Protein AF-A0AAE1DP97-F1 (afdb_monomer)

Structure (mmCIF, N/CA/C/O backbone):
data_AF-A0AAE1DP97-F1
#
_entry.id   AF-A0AAE1DP97-F1
#
loop_
_atom_site.group_PDB
_atom_site.id
_atom_site.type_symbol
_atom_site.label_atom_id
_atom_site.label_alt_id
_atom_site.label_comp_id
_atom_site.label_asym_id
_atom_site.label_entity_id
_atom_site.label_seq_id
_atom_site.pdbx_PDB_ins_code
_atom_site.Cartn_x
_atom_site.Cartn_y
_atom_site.Cartn_z
_atom_site.occupancy
_atom_site.B_iso_or_equiv
_atom_site.auth_seq_id
_atom_site.auth_comp_id
_atom_site.auth_asym_id
_atom_site.auth_atom_id
_atom_site.pdbx_PDB_model_num
ATOM 1 N N . MET A 1 1 ? 69.552 -9.886 -44.666 1.00 44.00 1 MET A N 1
ATOM 2 C CA . MET A 1 1 ? 68.843 -8.675 -44.195 1.00 44.00 1 MET A CA 1
ATOM 3 C C . MET A 1 1 ? 67.667 -9.126 -43.344 1.00 44.00 1 MET A C 1
ATOM 5 O O . MET A 1 1 ? 66.842 -9.866 -43.856 1.00 44.00 1 MET A O 1
ATOM 9 N N . MET A 1 2 ? 67.629 -8.766 -42.058 1.00 44.69 2 MET A N 1
ATOM 10 C CA . MET A 1 2 ? 66.514 -9.074 -41.150 1.00 44.69 2 MET A CA 1
ATOM 11 C C . MET A 1 2 ? 65.610 -7.836 -41.071 1.00 44.69 2 MET A C 1
ATOM 13 O O . MET A 1 2 ? 66.087 -6.776 -40.675 1.00 44.69 2 MET A O 1
ATOM 17 N N . ALA A 1 3 ? 64.343 -7.944 -41.472 1.00 56.00 3 ALA A N 1
ATOM 18 C CA . ALA A 1 3 ? 63.371 -6.858 -41.349 1.00 56.00 3 ALA A CA 1
ATOM 19 C C . ALA A 1 3 ? 62.626 -6.986 -40.012 1.00 56.00 3 ALA A C 1
ATOM 21 O O . ALA A 1 3 ? 61.993 -8.008 -39.751 1.00 56.00 3 ALA A O 1
ATOM 22 N N . SER A 1 4 ? 62.708 -5.967 -39.156 1.00 59.72 4 SER A N 1
ATOM 23 C CA . SER A 1 4 ? 61.934 -5.894 -37.917 1.00 59.72 4 SER A CA 1
ATOM 24 C C . SER A 1 4 ? 60.528 -5.370 -38.211 1.00 59.72 4 SER A C 1
ATOM 26 O O . SER A 1 4 ? 60.352 -4.294 -38.783 1.00 59.72 4 SER A O 1
ATOM 28 N N . VAL A 1 5 ? 59.503 -6.131 -37.821 1.00 65.75 5 VAL A N 1
ATOM 29 C CA . VAL A 1 5 ? 58.117 -5.662 -37.895 1.00 65.75 5 VAL A CA 1
ATOM 30 C C . VAL A 1 5 ? 57.848 -4.783 -36.670 1.00 65.75 5 VAL A C 1
ATOM 32 O O . VAL A 1 5 ? 57.799 -5.251 -35.535 1.00 65.75 5 VAL A O 1
ATOM 35 N N . ALA A 1 6 ? 57.748 -3.473 -36.879 1.00 67.00 6 ALA A N 1
ATOM 36 C CA . ALA A 1 6 ? 57.345 -2.548 -35.828 1.00 67.00 6 ALA A CA 1
ATOM 37 C C . ALA A 1 6 ? 55.823 -2.650 -35.644 1.00 67.00 6 ALA A C 1
ATOM 39 O O . ALA A 1 6 ? 55.051 -2.190 -36.489 1.00 67.00 6 ALA A O 1
ATOM 40 N N . ALA A 1 7 ? 55.385 -3.280 -34.553 1.00 67.31 7 ALA A N 1
ATOM 41 C CA . ALA A 1 7 ? 53.973 -3.346 -34.197 1.00 67.31 7 ALA A CA 1
ATOM 42 C C . ALA A 1 7 ? 53.469 -1.943 -33.814 1.00 67.31 7 ALA A C 1
ATOM 44 O O . ALA A 1 7 ? 53.977 -1.317 -32.884 1.00 67.31 7 ALA A O 1
ATOM 45 N N . ARG A 1 8 ? 52.473 -1.428 -34.545 1.00 70.31 8 ARG A N 1
ATOM 46 C CA . ARG A 1 8 ? 51.811 -0.159 -34.215 1.00 70.31 8 ARG A CA 1
ATOM 47 C C . ARG A 1 8 ? 50.754 -0.422 -33.145 1.00 70.31 8 ARG A C 1
ATOM 49 O O . ARG A 1 8 ? 49.743 -1.057 -33.425 1.00 70.31 8 ARG A O 1
ATOM 56 N N . THR A 1 9 ? 50.976 0.078 -31.935 1.00 67.44 9 THR A N 1
ATOM 57 C CA . THR A 1 9 ? 49.978 0.040 -30.858 1.00 67.44 9 THR A CA 1
ATOM 58 C C . THR A 1 9 ? 48.840 1.004 -31.183 1.00 67.44 9 THR A C 1
ATOM 60 O O . THR A 1 9 ? 49.020 2.221 -31.155 1.00 67.44 9 THR A O 1
ATOM 63 N N . THR A 1 10 ? 47.653 0.480 -31.487 1.00 73.19 10 THR A N 1
ATOM 64 C CA . THR A 1 10 ? 46.434 1.287 -31.602 1.00 73.19 10 THR A CA 1
ATOM 65 C C . THR A 1 10 ? 45.930 1.614 -30.201 1.00 73.19 10 THR A C 1
ATOM 67 O O . THR A 1 10 ? 45.466 0.726 -29.484 1.00 73.19 10 THR A O 1
ATOM 70 N N . GLN A 1 11 ? 46.027 2.876 -29.785 1.00 75.31 11 GLN A N 1
ATOM 71 C CA . GLN A 1 11 ? 45.388 3.318 -28.547 1.00 75.31 11 GLN A CA 1
ATOM 72 C C . GLN A 1 11 ? 43.868 3.281 -28.729 1.00 75.31 11 GLN A C 1
ATOM 74 O O . GLN A 1 11 ? 43.318 3.950 -29.602 1.00 75.31 11 GLN A O 1
ATOM 79 N N . ALA A 1 12 ? 43.187 2.483 -27.909 1.00 79.56 12 ALA A N 1
ATOM 80 C CA . ALA A 1 12 ? 41.734 2.431 -27.891 1.00 79.56 12 ALA A CA 1
ATOM 81 C C . ALA A 1 12 ? 41.182 3.708 -27.234 1.00 79.56 12 ALA A C 1
ATOM 83 O O . ALA A 1 12 ? 41.272 3.884 -26.018 1.00 79.56 12 ALA A O 1
ATOM 84 N N . ILE A 1 13 ? 40.612 4.607 -28.039 1.00 83.44 13 ILE A N 1
ATOM 85 C CA . ILE A 1 13 ? 39.898 5.791 -27.550 1.00 83.44 13 ILE A CA 1
ATOM 86 C C . ILE A 1 13 ? 38.477 5.364 -27.179 1.00 83.44 13 ILE A C 1
ATOM 88 O O . ILE A 1 13 ? 37.781 4.737 -27.978 1.00 83.44 13 ILE A O 1
ATOM 92 N N . ARG A 1 14 ? 38.033 5.700 -25.964 1.00 85.06 14 ARG A N 1
ATOM 93 C CA . ARG A 1 14 ? 36.655 5.417 -25.546 1.00 85.06 14 ARG A CA 1
ATOM 94 C C . ARG A 1 14 ? 35.691 6.343 -26.295 1.00 85.06 14 ARG A C 1
ATOM 96 O O . ARG A 1 14 ? 35.943 7.549 -26.333 1.00 85.06 14 ARG A O 1
ATOM 103 N N . PRO A 1 15 ? 34.588 5.821 -26.854 1.00 89.12 15 PRO A N 1
ATOM 104 C CA . PRO A 1 15 ? 33.590 6.657 -27.506 1.00 89.12 15 PRO A CA 1
ATOM 105 C C . PRO A 1 15 ? 32.932 7.603 -26.491 1.00 89.12 15 PRO A C 1
ATOM 107 O O . PRO A 1 15 ? 32.634 7.214 -25.360 1.00 89.12 15 PRO A O 1
ATOM 110 N N . HIS A 1 16 ? 32.709 8.853 -26.899 1.00 91.88 16 HIS A N 1
ATOM 111 C CA . HIS A 1 16 ? 32.048 9.861 -26.072 1.00 91.88 16 HIS A CA 1
ATOM 112 C C . HIS A 1 16 ? 30.559 9.532 -25.899 1.00 91.88 16 HIS A C 1
ATOM 114 O O . HIS A 1 16 ? 29.840 9.361 -26.884 1.00 91.88 16 HIS A O 1
ATOM 120 N N . VAL A 1 17 ? 30.083 9.503 -24.652 1.00 90.06 17 VAL A N 1
ATOM 121 C CA . VAL A 1 17 ? 28.658 9.334 -24.339 1.00 90.06 17 VAL A CA 1
ATOM 122 C C . VAL A 1 17 ? 27.992 10.715 -24.320 1.00 90.06 17 VAL A C 1
ATOM 124 O O . VAL A 1 17 ? 28.330 11.532 -23.462 1.00 90.06 17 VAL A O 1
ATOM 127 N N . PRO A 1 18 ? 27.071 11.024 -25.252 1.00 91.56 18 PRO A N 1
ATOM 128 C CA . PRO A 1 18 ? 26.416 12.325 -25.286 1.00 91.56 18 PRO A CA 1
ATOM 129 C C . PRO A 1 18 ? 25.495 12.528 -24.078 1.00 91.56 18 PRO A C 1
ATOM 131 O O . PRO A 1 18 ? 24.820 11.606 -23.622 1.00 91.56 18 PRO A O 1
ATOM 134 N N . LEU A 1 19 ? 25.434 13.768 -23.590 1.00 93.25 19 LEU A N 1
ATOM 135 C CA . LEU A 1 19 ? 24.513 14.163 -22.525 1.00 93.25 19 LEU A CA 1
ATOM 136 C C . LEU A 1 19 ? 23.074 14.249 -23.052 1.00 93.25 19 LEU A C 1
ATOM 138 O O . LEU A 1 19 ? 22.827 14.747 -24.154 1.00 93.25 19 LEU A O 1
ATOM 142 N N . ILE A 1 20 ? 22.116 13.811 -22.233 1.00 89.25 20 ILE A N 1
ATOM 143 C CA . ILE A 1 20 ? 20.683 13.960 -22.510 1.00 89.25 20 ILE A CA 1
ATOM 144 C C . ILE A 1 20 ? 20.310 15.446 -22.423 1.00 89.25 20 ILE A C 1
ATOM 146 O O . ILE A 1 20 ? 20.684 16.134 -21.472 1.00 89.25 20 ILE A O 1
ATOM 150 N N . LYS A 1 21 ? 19.551 15.942 -23.407 1.00 90.19 21 LYS A N 1
ATOM 151 C CA . LYS A 1 21 ? 19.028 17.316 -23.437 1.00 90.19 21 LYS A CA 1
ATOM 152 C C . LYS A 1 21 ? 17.553 17.318 -23.041 1.00 90.19 21 LYS A C 1
ATOM 154 O O . LYS A 1 21 ? 16.781 16.513 -23.554 1.00 90.19 21 LYS A O 1
ATOM 159 N N . PHE A 1 22 ? 17.160 18.242 -22.168 1.00 87.31 22 PHE A N 1
ATOM 160 C CA . PHE A 1 22 ? 15.760 18.449 -21.790 1.00 87.31 22 PHE A CA 1
ATOM 161 C C . PHE A 1 22 ? 15.146 19.616 -22.578 1.00 87.31 22 PHE A C 1
ATOM 163 O O . PHE A 1 22 ? 15.845 20.602 -22.824 1.00 87.31 22 PHE A O 1
ATOM 170 N N . PRO A 1 23 ? 13.853 19.544 -22.952 1.00 85.69 23 PRO A N 1
ATOM 171 C CA . PRO A 1 23 ? 13.149 20.670 -23.557 1.00 85.69 23 PRO A CA 1
ATOM 172 C C . PRO A 1 23 ? 13.135 21.911 -22.645 1.00 85.69 23 PRO A C 1
ATOM 174 O O . PRO A 1 23 ? 13.129 21.774 -21.416 1.00 85.69 23 PRO A O 1
ATOM 177 N N . PRO A 1 24 ? 13.101 23.129 -23.216 1.00 84.00 24 PRO A N 1
ATOM 178 C CA . PRO A 1 24 ? 13.005 24.353 -22.431 1.00 84.00 24 PRO A CA 1
ATOM 179 C C . PRO A 1 24 ? 11.691 24.381 -21.641 1.0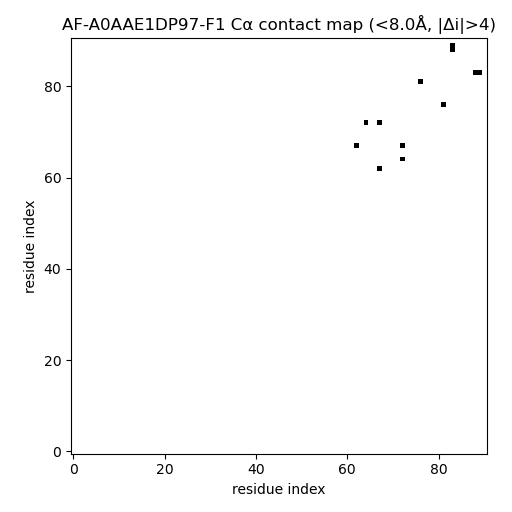0 84.00 24 PRO A C 1
ATOM 181 O O . PRO A 1 24 ? 10.607 24.257 -22.206 1.00 84.00 24 PRO A O 1
ATOM 184 N N . ARG A 1 25 ? 11.787 24.597 -20.323 1.00 76.62 25 ARG A N 1
ATOM 185 C CA . ARG A 1 25 ? 10.633 24.636 -19.400 1.00 76.62 25 ARG A CA 1
ATOM 186 C C . ARG A 1 25 ? 9.649 25.779 -19.676 1.00 76.62 25 ARG A C 1
ATOM 188 O O . ARG A 1 25 ? 8.526 25.729 -19.195 1.00 76.62 25 ARG A O 1
ATOM 195 N N . ASN A 1 26 ? 10.071 26.772 -20.459 1.00 74.69 26 ASN A N 1
ATOM 196 C CA . ASN A 1 26 ? 9.287 27.958 -20.803 1.00 74.69 26 ASN A CA 1
ATOM 197 C C . ASN A 1 26 ? 8.762 27.925 -22.246 1.00 74.69 26 ASN A C 1
ATOM 199 O O . ASN A 1 26 ? 8.294 28.949 -22.741 1.00 74.69 26 ASN A O 1
ATOM 203 N N . ALA A 1 27 ? 8.858 26.789 -22.948 1.00 64.94 27 ALA A N 1
ATOM 204 C CA . ALA A 1 27 ? 8.157 26.646 -24.216 1.00 64.94 27 ALA A CA 1
ATOM 205 C C . ALA A 1 27 ? 6.652 26.642 -23.936 1.00 64.94 27 ALA A C 1
ATOM 207 O O . ALA A 1 27 ? 6.082 25.635 -23.520 1.00 64.94 27 ALA A O 1
ATOM 208 N N . VAL A 1 28 ? 6.019 27.795 -24.156 1.00 64.88 28 VAL A N 1
ATOM 209 C CA . VAL A 1 28 ? 4.573 27.881 -24.338 1.00 64.88 28 VAL A CA 1
ATOM 210 C C . VAL A 1 28 ? 4.217 26.874 -25.436 1.00 64.88 28 VAL A C 1
ATOM 212 O O . VAL A 1 28 ? 4.802 26.954 -26.521 1.00 64.88 28 VAL A O 1
ATOM 215 N N . PRO A 1 29 ? 3.328 25.899 -25.184 1.00 62.59 29 PRO A N 1
ATOM 216 C CA . PRO A 1 29 ? 2.935 24.963 -26.218 1.00 62.59 29 PRO A CA 1
ATOM 217 C C . PRO A 1 29 ? 2.216 25.753 -27.311 1.00 62.59 29 PRO A C 1
ATOM 219 O O . PRO A 1 29 ? 1.112 26.260 -27.110 1.00 62.59 29 PRO A O 1
ATOM 222 N N . ALA A 1 30 ? 2.851 25.880 -28.474 1.00 59.72 30 ALA A N 1
ATOM 223 C CA . ALA A 1 30 ? 2.137 26.241 -29.683 1.00 59.72 30 ALA A CA 1
ATOM 224 C C . ALA A 1 30 ? 1.139 25.104 -29.947 1.00 59.72 30 ALA A C 1
ATOM 226 O O . ALA A 1 30 ? 1.531 23.983 -30.268 1.00 59.72 30 ALA A O 1
ATOM 227 N N . ASN A 1 31 ? -0.135 25.388 -29.678 1.00 59.50 31 ASN A N 1
ATOM 228 C CA . ASN A 1 31 ? -1.271 24.487 -29.839 1.00 59.50 31 ASN A CA 1
ATOM 229 C C . ASN A 1 31 ? -1.195 23.673 -31.138 1.00 59.50 31 ASN A C 1
ATOM 231 O O . ASN A 1 31 ? -1.060 24.245 -32.218 1.00 59.50 31 ASN A O 1
ATOM 235 N N . LEU A 1 32 ? -1.407 22.358 -31.032 1.00 55.66 32 LEU A N 1
ATOM 236 C CA . LEU A 1 32 ? -1.863 21.544 -32.155 1.00 55.66 32 LEU A CA 1
ATOM 237 C C . LEU A 1 32 ? -2.912 20.522 -31.682 1.00 55.66 32 LEU A C 1
ATOM 239 O O . LEU A 1 32 ? -2.620 19.395 -31.303 1.00 55.66 32 LEU A O 1
ATOM 243 N N . ASN A 1 33 ? -4.146 21.018 -31.638 1.00 54.69 33 ASN A N 1
ATOM 244 C CA . ASN A 1 33 ? -5.423 20.384 -31.963 1.00 54.69 33 ASN A CA 1
ATOM 245 C C . ASN A 1 33 ? -5.539 18.845 -31.867 1.00 54.69 33 ASN A C 1
ATOM 247 O O . ASN A 1 33 ? -5.061 18.113 -32.731 1.00 54.69 33 ASN A O 1
ATOM 251 N N . SER A 1 34 ? -6.396 18.366 -30.959 1.00 51.75 34 SER A N 1
ATOM 252 C CA . SER A 1 34 ? -7.367 17.298 -31.276 1.00 51.75 34 SER A CA 1
ATOM 253 C C . SER A 1 34 ? -8.587 17.358 -30.328 1.00 51.75 34 SER A C 1
ATOM 255 O O . SER A 1 34 ? -8.404 17.561 -29.129 1.00 51.75 34 SER A O 1
ATOM 257 N N . PRO A 1 35 ? -9.834 17.238 -30.837 1.00 59.75 35 PRO A N 1
ATOM 258 C CA . PRO A 1 35 ? -11.058 17.348 -30.041 1.00 59.75 35 PRO A CA 1
ATOM 259 C C . PRO A 1 35 ? -11.624 15.972 -29.630 1.00 59.75 35 PRO A C 1
ATOM 261 O O . PRO A 1 35 ? -11.308 14.965 -30.260 1.00 59.75 35 PRO A O 1
ATOM 264 N N . LYS A 1 36 ? -12.574 16.001 -28.677 1.00 47.34 36 LYS A N 1
ATOM 265 C CA . LYS A 1 36 ? -13.476 14.938 -28.151 1.00 47.34 36 LYS A CA 1
ATOM 266 C C . LYS A 1 36 ? -13.056 14.404 -26.770 1.00 47.34 36 LYS A C 1
ATOM 268 O O . LYS A 1 36 ? -11.930 13.981 -26.594 1.00 47.34 36 LYS A O 1
ATOM 273 N N . GLY A 1 37 ? -13.913 14.358 -25.753 1.00 42.38 37 GLY A N 1
ATOM 274 C CA . GLY A 1 37 ? -15.347 14.610 -25.701 1.00 42.38 37 GLY A CA 1
ATOM 275 C C . GLY A 1 37 ? -15.784 14.961 -24.280 1.00 42.38 37 GLY A C 1
ATOM 276 O O . GLY A 1 37 ? -15.224 14.502 -23.288 1.00 42.38 37 GLY A O 1
ATOM 277 N N . THR A 1 38 ? -16.786 15.823 -24.224 1.00 52.91 38 THR A N 1
ATOM 278 C CA . THR A 1 38 ? -17.589 16.160 -23.056 1.00 52.91 38 THR A CA 1
ATOM 279 C C . THR A 1 38 ? -18.343 14.931 -22.557 1.00 52.91 38 THR A C 1
ATOM 281 O O . THR A 1 38 ? -19.167 14.390 -23.290 1.00 52.91 38 THR A O 1
ATOM 284 N N . THR A 1 39 ? -18.147 14.555 -21.295 1.00 45.47 39 THR A N 1
ATOM 285 C CA . THR A 1 39 ? -19.202 13.874 -20.533 1.00 45.47 39 THR A CA 1
ATOM 286 C C . THR A 1 39 ? -19.170 14.406 -19.109 1.00 45.47 39 THR A C 1
ATOM 288 O O . THR A 1 39 ? -18.321 14.042 -18.301 1.00 45.47 39 THR A O 1
ATOM 291 N N . SER A 1 40 ? -20.062 15.354 -18.842 1.00 50.72 40 SER A N 1
ATOM 292 C CA . SER A 1 40 ? -20.392 15.847 -17.513 1.00 50.72 40 SER A CA 1
ATOM 293 C C . SER A 1 40 ? -21.312 14.841 -16.823 1.00 50.72 40 SER A C 1
ATOM 295 O O . SER A 1 40 ? -22.441 14.644 -17.270 1.00 50.72 40 SER A O 1
ATOM 297 N N . HIS A 1 41 ? -20.867 14.258 -15.714 1.00 46.66 41 HIS A N 1
ATOM 298 C CA . HIS A 1 41 ? -21.756 13.656 -14.723 1.00 46.66 41 HIS A CA 1
ATOM 299 C C . HIS A 1 41 ? -21.466 14.303 -13.364 1.00 46.66 41 HIS A C 1
ATOM 301 O O . HIS A 1 41 ? -20.314 14.265 -12.925 1.00 46.66 41 HIS A O 1
ATOM 307 N N . PRO A 1 42 ? -22.459 14.918 -12.696 1.00 57.72 42 PRO A N 1
ATOM 308 C CA . PRO A 1 42 ? -22.303 15.363 -11.323 1.00 57.72 42 PRO A CA 1
ATOM 309 C C . PRO A 1 42 ? -22.546 14.158 -10.408 1.00 57.72 42 PRO A C 1
ATOM 311 O O . PRO A 1 42 ? -23.622 13.565 -10.432 1.00 57.72 42 PRO A O 1
ATOM 314 N N . ALA A 1 43 ? -21.553 13.786 -9.606 1.00 44.22 43 ALA A N 1
ATOM 315 C CA . ALA A 1 43 ? -21.734 12.863 -8.489 1.00 44.22 43 ALA A CA 1
ATOM 316 C C . ALA A 1 43 ? -21.289 13.573 -7.199 1.00 44.22 43 ALA A C 1
ATOM 318 O O . ALA A 1 43 ? -20.295 14.304 -7.229 1.00 44.22 43 ALA A O 1
ATOM 319 N N . PRO A 1 44 ? -22.042 13.436 -6.094 1.00 45.50 44 PRO A N 1
ATOM 320 C CA . PRO A 1 44 ? -21.846 14.234 -4.892 1.00 45.50 44 PRO A CA 1
ATOM 321 C C . PRO A 1 44 ? -20.528 13.864 -4.204 1.00 45.50 44 PRO A C 1
ATOM 323 O O . PRO A 1 44 ? -20.307 12.723 -3.805 1.00 45.50 44 PRO A O 1
ATOM 326 N N . ASN A 1 45 ? -19.654 14.858 -4.063 1.00 41.31 45 ASN A N 1
ATOM 327 C CA . ASN A 1 45 ? -18.404 14.761 -3.322 1.00 41.31 45 ASN A CA 1
ATOM 328 C C . ASN A 1 45 ? -18.684 14.679 -1.813 1.00 41.31 45 ASN A C 1
ATOM 330 O O . ASN A 1 45 ? -18.887 15.703 -1.163 1.00 41.31 45 ASN A O 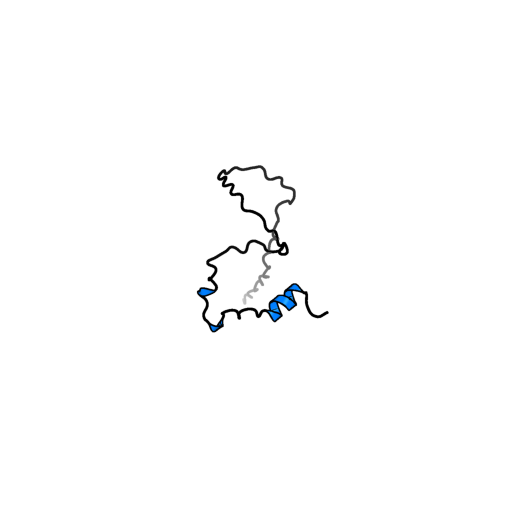1
ATOM 334 N N . THR A 1 46 ? -18.612 13.484 -1.230 1.00 47.06 46 THR A N 1
ATOM 335 C CA . THR A 1 46 ? -18.211 13.324 0.176 1.00 47.06 46 THR A CA 1
ATOM 336 C C . THR A 1 46 ? -16.690 13.227 0.221 1.00 47.06 46 THR A C 1
ATOM 338 O O . THR A 1 46 ? -16.101 12.160 0.052 1.00 47.06 46 THR A O 1
ATOM 341 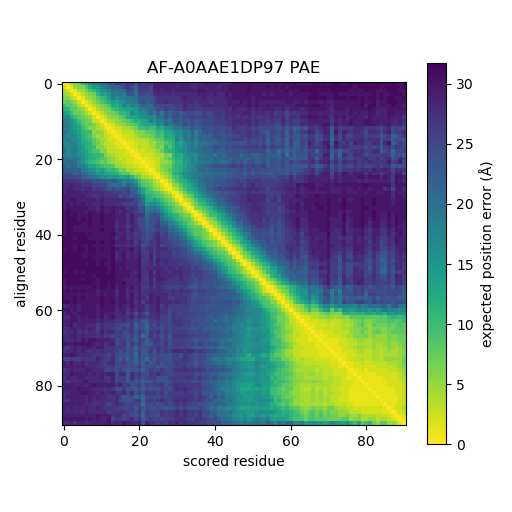N N . THR A 1 47 ? -16.045 14.383 0.365 1.00 48.31 47 THR A N 1
ATOM 342 C CA . THR A 1 47 ? -14.588 14.532 0.373 1.00 48.31 47 THR A CA 1
ATOM 343 C C . THR A 1 47 ? -14.014 14.122 1.731 1.00 48.31 47 THR A C 1
ATOM 345 O O . THR A 1 47 ? -13.887 14.953 2.626 1.00 48.31 47 THR A O 1
ATOM 348 N N . HIS A 1 48 ? -13.591 12.866 1.877 1.00 47.72 48 HIS A N 1
ATOM 349 C CA . HIS A 1 48 ? -12.508 12.542 2.807 1.00 47.72 48 HIS A CA 1
ATOM 350 C C . HIS A 1 48 ? -11.192 12.661 2.038 1.00 47.72 48 HIS A C 1
ATOM 352 O O . HIS A 1 48 ? -10.920 11.909 1.102 1.00 47.72 48 HIS A O 1
ATOM 358 N N . GLN A 1 49 ? -10.419 13.692 2.376 1.00 46.91 49 GLN A N 1
ATOM 359 C CA . GLN A 1 49 ? -9.146 14.020 1.743 1.00 46.91 49 GLN A CA 1
ATOM 360 C C . GLN A 1 49 ? -8.123 12.910 2.029 1.00 46.91 49 GLN A C 1
ATOM 362 O O . GLN A 1 49 ? -7.525 12.866 3.099 1.00 46.91 49 GLN A O 1
ATOM 367 N N . ALA A 1 50 ? -7.915 12.012 1.068 1.00 54.91 50 ALA A N 1
ATOM 368 C CA . ALA A 1 50 ? -6.722 11.173 1.028 1.00 54.91 50 ALA A CA 1
ATOM 369 C C . ALA A 1 50 ? -5.532 12.018 0.522 1.00 54.91 50 ALA A C 1
ATOM 371 O O . ALA A 1 50 ? -5.723 12.861 -0.362 1.00 54.91 50 ALA A O 1
ATOM 372 N N . PRO A 1 51 ? -4.308 11.833 1.052 1.00 47.16 51 PRO A N 1
ATOM 373 C CA . PRO A 1 51 ? -3.173 12.679 0.708 1.00 47.16 51 PRO A CA 1
ATOM 374 C C . PRO A 1 51 ? -2.846 12.603 -0.788 1.00 47.16 51 PRO A C 1
ATOM 376 O O . PRO A 1 51 ? -2.683 11.533 -1.380 1.00 47.16 51 PRO A O 1
ATOM 379 N N . VAL A 1 52 ? -2.737 13.786 -1.388 1.00 54.66 52 VAL A N 1
ATOM 380 C CA . VAL A 1 52 ? -2.421 14.047 -2.795 1.00 54.66 52 VAL A CA 1
ATOM 381 C C . VAL A 1 52 ? -0.963 13.704 -3.120 1.00 54.66 52 VAL A C 1
ATOM 383 O O . VAL A 1 52 ? -0.122 14.570 -3.328 1.00 54.66 52 VAL A O 1
ATOM 386 N N . SER A 1 53 ? -0.638 12.417 -3.181 1.00 57.84 53 SER A N 1
ATOM 387 C CA . SER A 1 53 ? 0.550 11.943 -3.896 1.00 57.84 53 SER A CA 1
ATOM 388 C C . SER A 1 53 ? 0.342 10.516 -4.382 1.00 57.84 53 SER A C 1
ATOM 390 O O . SER A 1 53 ? 0.907 9.551 -3.876 1.00 57.84 53 SER A O 1
ATOM 392 N N . SER A 1 54 ? -0.493 10.367 -5.402 1.00 53.97 54 SER A N 1
ATOM 393 C CA . SER A 1 54 ? -0.405 9.200 -6.267 1.00 53.97 54 SER A CA 1
ATOM 394 C C . SER A 1 54 ? -0.494 9.679 -7.705 1.00 53.97 54 SER A C 1
ATOM 396 O O . SER A 1 54 ? -1.518 10.163 -8.178 1.00 53.97 54 SER A O 1
ATOM 398 N N . LYS A 1 55 ? 0.631 9.575 -8.418 1.00 61.66 55 LYS A N 1
ATOM 399 C CA . LYS A 1 55 ? 0.595 9.518 -9.881 1.00 61.66 55 LYS A CA 1
ATOM 400 C C . LYS A 1 55 ? -0.438 8.446 -10.251 1.00 61.66 55 LYS A C 1
ATOM 402 O O . LYS A 1 55 ? -0.459 7.420 -9.566 1.00 61.66 55 LYS A O 1
ATOM 407 N N . PRO A 1 56 ? -1.264 8.632 -11.293 1.00 55.72 56 PRO A N 1
ATOM 408 C CA . PRO A 1 56 ? -2.139 7.568 -11.751 1.00 55.72 56 PRO A CA 1
ATOM 409 C C . PRO A 1 56 ? -1.241 6.406 -12.172 1.00 55.72 56 PRO A C 1
ATOM 411 O O . PRO A 1 56 ? -0.597 6.445 -13.220 1.00 55.72 56 PRO A O 1
ATOM 414 N N . VAL A 1 57 ? -1.120 5.395 -11.310 1.00 63.56 57 VAL A N 1
ATOM 415 C CA . VAL A 1 57 ? -0.541 4.119 -11.705 1.00 63.56 57 VAL A CA 1
ATOM 416 C C . VAL A 1 57 ? -1.460 3.646 -12.812 1.00 63.56 57 VAL A C 1
ATOM 418 O O . VAL A 1 57 ? -2.663 3.509 -12.585 1.00 63.56 57 VAL A O 1
ATOM 421 N N . SER A 1 58 ? -0.911 3.515 -14.022 1.00 59.81 58 SER A N 1
ATOM 422 C CA . SER A 1 58 ? -1.623 2.921 -15.144 1.00 59.81 58 SER A CA 1
ATOM 423 C C . SER A 1 58 ? -2.277 1.655 -14.615 1.00 59.81 58 SER A C 1
ATOM 425 O O . SER A 1 58 ? -1.579 0.734 -14.182 1.00 59.81 58 SER A O 1
ATOM 427 N N . LYS A 1 59 ? -3.609 1.663 -14.535 1.00 62.88 59 LYS A N 1
ATOM 428 C CA . LYS A 1 59 ? -4.376 0.488 -14.159 1.00 62.88 59 LY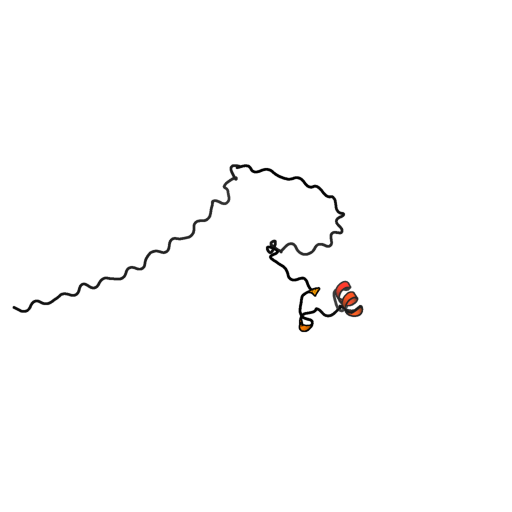S A CA 1
ATOM 429 C C . LYS A 1 59 ? -4.192 -0.482 -15.322 1.00 62.88 59 LYS A C 1
ATOM 431 O O . LYS A 1 59 ? -4.987 -0.493 -16.253 1.00 62.88 59 LYS A O 1
ATOM 436 N N . GLY A 1 60 ? -3.106 -1.255 -15.300 1.00 65.06 60 GLY A N 1
ATOM 437 C CA . GLY A 1 60 ? -3.070 -2.524 -16.016 1.00 65.06 60 GLY A CA 1
ATOM 438 C C . GLY A 1 60 ? -4.218 -3.408 -15.521 1.00 65.06 60 GLY A C 1
ATOM 439 O O . GLY A 1 60 ? -5.018 -2.975 -14.690 1.00 65.06 60 GLY A O 1
ATOM 440 N N . ASN A 1 61 ? -4.302 -4.655 -15.979 1.00 73.44 61 ASN A N 1
ATOM 441 C CA . ASN A 1 61 ? -5.233 -5.615 -15.382 1.00 73.44 61 ASN A CA 1
ATOM 442 C C . ASN A 1 61 ? -4.918 -5.776 -13.884 1.00 73.44 61 ASN A C 1
ATOM 444 O O . ASN A 1 61 ? -4.061 -6.568 -13.496 1.00 73.44 61 ASN A O 1
ATOM 448 N N . ALA A 1 62 ? -5.578 -4.978 -13.049 1.00 77.94 62 ALA A N 1
ATOM 449 C CA . ALA A 1 62 ? -5.520 -5.082 -11.610 1.00 77.94 62 ALA A CA 1
ATOM 450 C C . ALA A 1 62 ? -6.332 -6.317 -11.237 1.00 77.94 62 ALA A C 1
ATOM 452 O O . ALA A 1 62 ? -7.482 -6.465 -11.645 1.00 77.94 62 ALA A O 1
ATOM 453 N N . ILE A 1 63 ? -5.704 -7.231 -10.509 1.00 83.81 63 ILE A N 1
ATOM 454 C CA . ILE A 1 63 ? -6.392 -8.400 -9.979 1.00 83.81 63 ILE A CA 1
ATOM 455 C C . ILE A 1 63 ? -7.341 -7.947 -8.869 1.00 83.81 63 ILE A C 1
ATOM 457 O O . ILE A 1 63 ? -6.932 -7.274 -7.921 1.00 83.81 63 ILE A O 1
ATOM 461 N N . GLU A 1 64 ? -8.616 -8.301 -9.003 1.00 88.00 64 GLU A N 1
ATOM 462 C CA . GLU A 1 64 ? -9.616 -8.053 -7.967 1.00 88.00 64 GLU A CA 1
ATOM 463 C C . GLU A 1 64 ? -9.281 -8.865 -6.716 1.00 88.00 64 GLU A C 1
ATOM 465 O O . GLU A 1 64 ? -8.805 -9.999 -6.817 1.00 88.00 64 GLU A O 1
ATOM 470 N N . SER A 1 65 ? -9.558 -8.320 -5.530 1.00 85.00 65 SER A N 1
ATOM 471 C CA . SER A 1 65 ? -9.245 -8.971 -4.246 1.00 85.00 65 SER A CA 1
ATOM 472 C C . SER A 1 65 ? -9.877 -10.365 -4.118 1.00 85.00 65 SER A C 1
ATOM 474 O O . SER A 1 65 ? -9.270 -11.271 -3.550 1.00 85.00 65 SER A O 1
ATOM 476 N N . SER A 1 66 ? -11.057 -10.557 -4.713 1.00 86.25 66 SER A N 1
ATOM 477 C CA . SER A 1 66 ? -11.780 -11.832 -4.788 1.00 86.25 66 SER A CA 1
ATOM 478 C C . SER A 1 66 ? -11.062 -12.904 -5.615 1.00 86.25 66 SER A C 1
ATOM 480 O O . SER A 1 66 ? -11.265 -14.092 -5.380 1.00 86.25 66 SER A O 1
ATOM 482 N N . SER A 1 67 ? -10.213 -12.498 -6.561 1.00 90.44 67 SER A N 1
ATOM 483 C CA . SER A 1 67 ? -9.452 -13.399 -7.435 1.00 90.44 67 SER A CA 1
ATOM 484 C C . SER A 1 67 ? -8.141 -13.889 -6.809 1.00 90.44 67 SER A C 1
ATOM 486 O O . SER A 1 67 ? -7.491 -14.785 -7.352 1.00 90.44 67 SER A O 1
ATOM 488 N N . LEU A 1 68 ? -7.737 -13.324 -5.663 1.00 90.12 68 LEU A N 1
ATOM 489 C CA . LEU A 1 68 ? -6.518 -13.738 -4.977 1.00 90.12 68 LEU A CA 1
ATOM 490 C C . LEU A 1 68 ? -6.719 -15.105 -4.304 1.00 90.12 68 LEU A C 1
ATOM 492 O O . LEU A 1 68 ? -7.791 -15.385 -3.767 1.00 90.12 68 LEU A O 1
ATOM 496 N N . PRO A 1 69 ? -5.675 -15.947 -4.244 1.00 95.06 69 PRO A N 1
ATOM 497 C CA . PRO A 1 69 ? -5.669 -17.117 -3.377 1.00 95.06 69 PRO A CA 1
ATOM 498 C C . PRO A 1 69 ? -5.917 -16.749 -1.909 1.00 95.06 69 PRO A C 1
ATOM 500 O O . PRO A 1 69 ? -5.428 -15.724 -1.431 1.00 95.06 69 PRO A O 1
ATOM 503 N N . LEU A 1 70 ? -6.578 -17.644 -1.169 1.00 91.69 70 LEU A N 1
ATOM 504 C CA . LEU A 1 70 ? -7.012 -17.407 0.215 1.00 91.69 70 LEU A CA 1
ATOM 505 C C . LEU A 1 70 ? -5.868 -16.988 1.158 1.00 91.69 70 LEU A C 1
ATOM 507 O O . LEU A 1 70 ? -6.060 -16.160 2.041 1.00 91.69 70 LEU A O 1
ATOM 511 N N . LYS A 1 71 ? -4.644 -17.485 0.928 1.00 95.62 71 LYS A N 1
ATOM 512 C CA . LYS A 1 71 ? -3.449 -17.114 1.713 1.00 95.62 71 LYS A CA 1
ATOM 513 C C . LYS A 1 71 ? -3.050 -15.632 1.602 1.00 95.62 71 LYS A C 1
ATOM 515 O O . LYS A 1 71 ? -2.250 -15.167 2.405 1.00 95.62 71 LYS A O 1
ATOM 520 N N . TYR A 1 72 ? -3.563 -14.917 0.598 1.00 94.12 72 TYR A N 1
ATOM 521 C CA . TYR A 1 72 ? -3.317 -13.491 0.366 1.00 94.12 72 TYR A CA 1
ATOM 522 C C . TYR A 1 72 ? -4.543 -12.617 0.657 1.00 94.12 72 TYR A C 1
ATOM 524 O O . TYR A 1 72 ? -4.502 -11.408 0.421 1.00 94.12 72 TYR A O 1
ATOM 532 N N . HIS A 1 73 ? -5.643 -13.196 1.144 1.00 93.88 73 HIS A N 1
ATOM 533 C CA . HIS A 1 73 ? -6.804 -12.409 1.549 1.00 93.88 73 HIS A CA 1
ATOM 534 C C . HIS A 1 73 ? -6.467 -11.595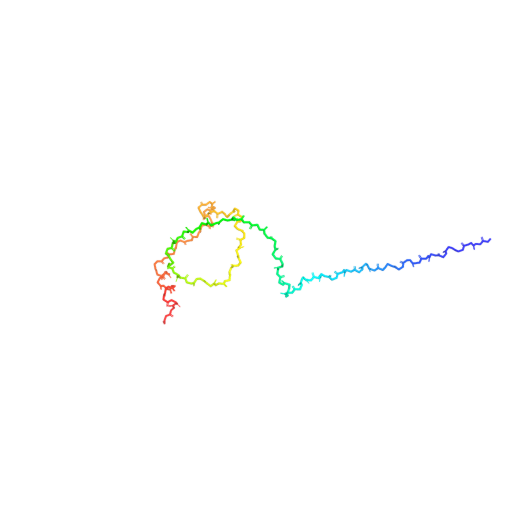 2.797 1.00 93.88 73 HIS A C 1
ATOM 536 O O . HIS A 1 73 ? -5.780 -12.061 3.709 1.00 93.88 73 HIS A O 1
ATOM 542 N N . ARG A 1 74 ? -6.946 -10.351 2.835 1.00 92.19 74 ARG A N 1
ATOM 543 C CA . ARG A 1 74 ? -6.808 -9.500 4.019 1.00 92.19 74 ARG A CA 1
ATOM 544 C C . ARG A 1 74 ? -7.718 -10.022 5.127 1.00 92.19 74 ARG A C 1
ATOM 546 O O . ARG A 1 74 ? -8.813 -10.507 4.855 1.00 92.19 74 ARG A O 1
ATOM 553 N N . LYS A 1 75 ? -7.275 -9.890 6.377 1.00 92.00 75 LYS A N 1
ATOM 554 C CA . LYS A 1 75 ? -8.128 -10.167 7.537 1.00 92.00 75 LYS A CA 1
ATOM 555 C C . LYS A 1 75 ? -9.193 -9.066 7.664 1.00 92.00 75 LYS A C 1
ATOM 557 O O . LYS A 1 75 ? -8.860 -7.906 7.407 1.00 92.00 75 LYS A O 1
ATOM 562 N N . PRO A 1 76 ? -10.440 -9.403 8.041 1.00 92.38 76 PRO A N 1
ATOM 563 C CA . PRO A 1 76 ? -11.437 -8.393 8.376 1.00 92.38 76 PRO A CA 1
ATOM 564 C C . PRO A 1 76 ? -10.967 -7.586 9.590 1.00 92.38 76 PRO A C 1
ATOM 566 O O . PRO A 1 76 ? -10.299 -8.123 10.476 1.00 92.38 76 PRO A O 1
ATOM 569 N N . ILE A 1 77 ? -11.304 -6.299 9.611 1.00 94.81 77 ILE A N 1
A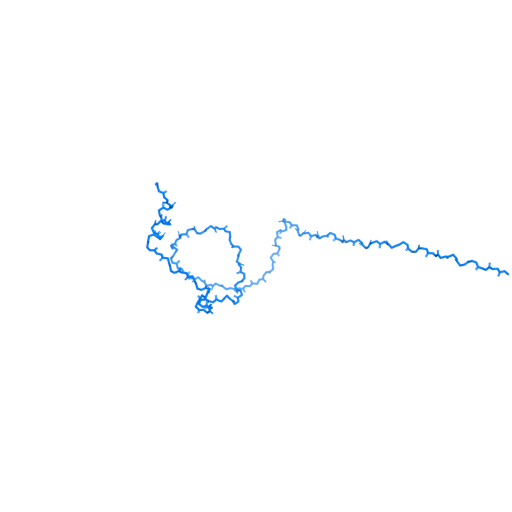TOM 570 C CA . ILE A 1 77 ? -10.992 -5.414 10.732 1.00 94.81 77 ILE A CA 1
ATOM 571 C C . ILE A 1 77 ? -11.978 -5.664 11.880 1.00 94.81 77 ILE A C 1
ATOM 573 O O . ILE A 1 77 ? -13.162 -5.901 11.632 1.00 94.81 77 ILE A O 1
ATOM 577 N N . THR A 1 78 ? -11.498 -5.660 13.123 1.00 97.12 78 THR A N 1
ATOM 578 C CA . THR A 1 78 ? -12.356 -5.785 14.310 1.00 97.12 78 THR A CA 1
ATOM 579 C C . THR A 1 78 ? -12.947 -4.426 14.683 1.00 97.12 78 THR A C 1
ATOM 581 O O . THR A 1 78 ? -12.406 -3.386 14.316 1.00 97.12 78 THR A O 1
ATOM 584 N N . GLN A 1 79 ? -14.057 -4.428 15.426 1.00 96.06 79 GLN A N 1
ATOM 585 C CA . GLN A 1 79 ? -14.703 -3.190 15.875 1.00 96.06 79 GLN A CA 1
ATOM 586 C C . GLN A 1 79 ? -13.787 -2.365 16.793 1.00 96.06 79 GLN A C 1
ATOM 588 O O . GLN A 1 79 ? -13.666 -1.162 16.617 1.00 96.06 79 GLN A O 1
ATOM 593 N N . GLU A 1 80 ? -13.079 -3.028 17.710 1.00 94.31 80 GLU A N 1
ATOM 594 C CA . GLU A 1 80 ? -12.086 -2.394 18.586 1.00 94.31 80 GLU A CA 1
ATOM 595 C C . GLU A 1 80 ? -10.966 -1.706 17.789 1.00 94.31 80 GLU A C 1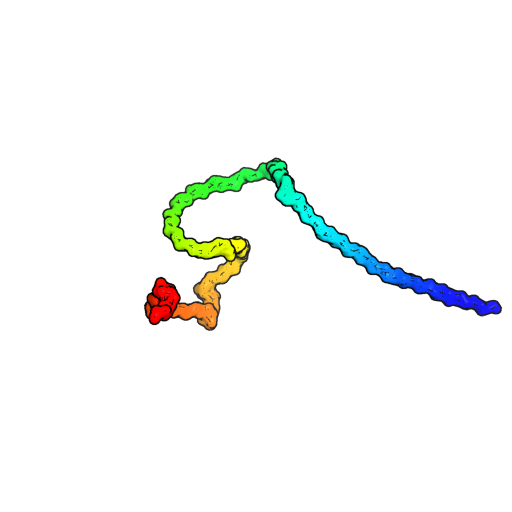
ATOM 597 O O . GLU A 1 80 ? -10.611 -0.569 18.080 1.00 94.31 80 GLU A O 1
ATOM 602 N N . GLU A 1 81 ? -10.438 -2.364 16.750 1.00 94.50 81 GLU A N 1
ATOM 603 C CA . GLU A 1 81 ? -9.407 -1.781 15.883 1.00 94.50 81 GLU A CA 1
ATOM 604 C C . GLU A 1 81 ? -9.962 -0.589 15.095 1.00 94.50 81 GLU A C 1
ATOM 606 O O . GLU A 1 81 ? -9.283 0.426 14.948 1.00 94.50 81 GLU A O 1
ATOM 611 N N . MET A 1 82 ? -11.205 -0.686 14.611 1.00 96.19 82 MET A N 1
ATOM 612 C CA . MET A 1 82 ? -11.875 0.425 13.935 1.00 96.19 82 MET A CA 1
ATOM 613 C C . MET A 1 82 ? -11.966 1.645 14.856 1.00 96.19 82 MET A C 1
ATOM 615 O O . MET A 1 82 ? -11.527 2.725 14.470 1.00 96.19 82 MET A O 1
ATOM 619 N N . GLU A 1 83 ? -12.433 1.458 16.090 1.00 96.19 83 GLU A N 1
ATOM 620 C CA . GLU A 1 83 ? -12.520 2.520 17.097 1.00 96.19 83 GLU A CA 1
ATOM 621 C C . GLU A 1 83 ? -11.140 3.081 17.468 1.00 96.19 83 GLU A C 1
ATOM 623 O O . GLU A 1 83 ? -10.971 4.296 17.581 1.00 96.19 83 GLU A O 1
ATOM 628 N N . TYR A 1 84 ? -10.131 2.221 17.624 1.00 96.25 84 TYR A N 1
ATOM 629 C CA . TYR A 1 84 ? -8.758 2.631 17.919 1.00 96.25 84 TYR A CA 1
ATOM 630 C C . TYR A 1 84 ? -8.165 3.505 16.804 1.00 96.25 84 TYR A C 1
ATOM 632 O O . TYR A 1 84 ? -7.544 4.536 17.083 1.00 96.25 84 TYR A O 1
ATOM 640 N N . ILE A 1 85 ? -8.396 3.132 15.541 1.00 95.62 85 ILE A N 1
ATOM 641 C CA . ILE A 1 85 ? -7.982 3.914 14.370 1.00 95.62 85 ILE A CA 1
ATOM 642 C C . ILE A 1 85 ? -8.746 5.239 14.308 1.00 95.62 85 ILE A C 1
ATOM 644 O O . ILE A 1 85 ? -8.122 6.283 14.112 1.00 95.62 85 ILE A O 1
ATOM 648 N N . GLU A 1 86 ? -10.068 5.219 14.492 1.00 95.56 86 GLU A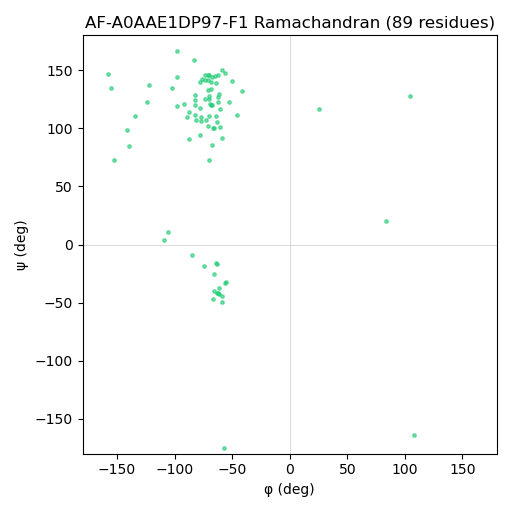 N 1
ATOM 649 C CA . GLU A 1 86 ? -10.913 6.422 14.465 1.00 95.56 86 GLU A CA 1
ATOM 650 C C . GLU A 1 86 ? -10.535 7.420 15.564 1.00 95.56 86 GLU A C 1
ATOM 652 O O . GLU A 1 86 ? -10.522 8.630 15.333 1.00 95.56 86 GLU A O 1
ATOM 657 N N . LYS A 1 87 ? -10.168 6.918 16.746 1.00 96.25 87 LYS A N 1
ATOM 658 C CA . LYS A 1 87 ? -9.704 7.724 17.880 1.00 96.25 87 LYS A CA 1
ATOM 659 C C . LYS A 1 87 ? -8.277 8.260 17.697 1.00 96.25 87 LYS A C 1
ATOM 661 O O . LYS A 1 87 ? -7.895 9.210 18.377 1.00 96.25 87 LYS A O 1
ATOM 666 N N . GLY A 1 88 ? -7.495 7.681 16.787 1.00 95.38 88 GLY A N 1
ATOM 667 C CA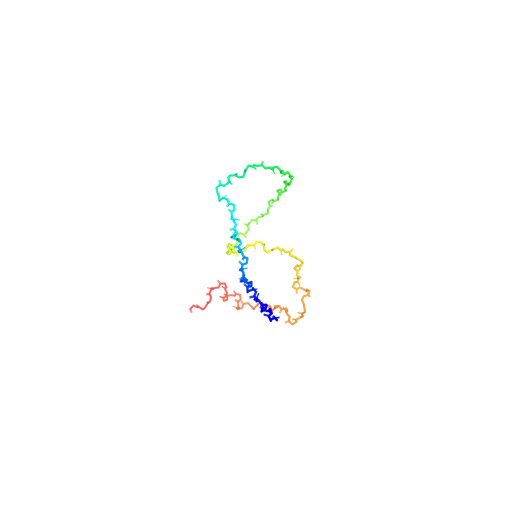 . GLY A 1 88 ? -6.103 8.063 16.542 1.00 95.38 88 GLY A CA 1
ATOM 668 C C . GLY A 1 88 ? -5.091 7.419 17.495 1.00 95.38 88 GLY A C 1
ATOM 669 O O . GLY A 1 88 ? -3.974 7.922 17.617 1.00 95.38 88 GLY A O 1
ATOM 670 N N . GLY A 1 89 ? -5.453 6.310 18.145 1.00 90.50 89 GLY A N 1
ATOM 671 C CA . GLY A 1 89 ? -4.575 5.550 19.034 1.00 90.50 89 GLY A CA 1
ATOM 672 C C . GLY A 1 89 ? -4.910 5.661 20.530 1.00 90.50 89 GLY A C 1
ATOM 673 O O . GLY A 1 89 ? -6.024 6.047 20.902 1.00 90.50 89 GLY A O 1
ATOM 674 N N . PRO A 1 90 ? -3.968 5.280 21.416 1.00 89.12 90 PRO A N 1
ATOM 675 C CA . PRO A 1 90 ? -4.159 5.330 22.858 1.00 89.12 90 PRO A CA 1
ATOM 676 C C . PRO A 1 90 ? -4.199 6.787 23.330 1.00 89.12 90 PRO A C 1
ATOM 678 O O . PRO A 1 90 ? -3.495 7.638 22.785 1.00 89.12 90 PRO A O 1
ATOM 681 N N . VAL A 1 91 ? -5.004 7.051 24.361 1.00 73.75 91 VAL A N 1
ATOM 682 C CA . VAL A 1 91 ? -5.041 8.337 25.081 1.00 73.75 91 VAL A CA 1
ATOM 683 C C . VAL A 1 91 ? -4.276 8.198 26.381 1.00 73.75 91 VAL A C 1
ATOM 685 O O . VAL A 1 91 ? -4.449 7.134 27.017 1.00 73.75 91 VAL A O 1
#

pLDDT: mean 72.98, std 18.36, range [41.31, 97.12]

Organism: NCBI:txid231223

Secondary structure (DSSP, 8-state):
-PPP--------PPPP-PPPPPPPTT-------------------------S--------SPPPGGGS-GGGPPPPPPHHHHHHHHHTS--

Solvent-accessible surface area (backbone atoms only — not comparable to full-atom values): 7098 Å² total; per-residue (Å²): 139,87,83,82,82,80,82,79,81,79,80,85,76,79,81,85,81,81,80,90,83,77,81,68,92,79,64,74,78,80,83,81,86,84,87,88,81,91,80,92,75,94,73,86,81,82,81,76,86,70,82,92,77,72,78,83,70,78,82,59,94,71,80,53,77,88,75,51,59,75,95,73,55,78,79,83,82,50,72,67,58,51,51,36,60,76,68,71,51,89,131

Sequence (91 aa):
MMASVAARTTQAIRPHVPLIKFPPRNAVPANLNSPKGTTSHPAPNTTHQAPVSSKPVSKGNAIESSSLPLKYHRKPITQEEMEYIEKGGPV

Radius of gyration: 31.91 Å; Cα contacts (8 Å, |Δi|>4): 6; chains: 1; bounding box: 91×45×69 Å

InterPro domains:
  IPR020373 Alpha-ketoglutarate dehydrogenase component 4/YMR-31 [PF10937] (58-89)
  IPR020373 Alpha-ketoglutarate dehydrogenase component 4/YMR-31 [PTHR31601] (4-90)

Foldseek 3Di:
DDDDDDDDDDDDDDDDDDDDDDPDPPPPPPDDDDDDDDDDDDDDDPDPDDDPDDDPPPCDVDDDLVNDDPVPRDDDDDPVNVVCVVVVHDD

Mean predicted aligned error: 20.56 Å